Protein AF-A0A1Y2MM06-F1 (afdb_monomer_lite)

pLDDT: mean 86.95, std 7.56, range [52.66, 95.94]

InterPro domains:
  IPR009057 Homedomain-like superfamily [SSF46689] (50-102)
  IPR018060 AraC-like, DNA binding HTH domain [PF12833] (21-100)
  IPR018060 AraC-like, DNA binding HTH domain [PS01124] (1-102)
  IPR018060 AraC-like, DNA binding HTH domain [SM00342] (15-100)
  IPR020449 Transcription regulator HTH, AraC- type, HTH domain [PR00032] (69-84)
  IPR020449 Transcription regulator HTH, AraC- type, HTH domain [PR00032] (84-100)
  IPR053142 Pyochelin receptor regulatory protein [PTHR47893] (2-104)

Secondary structure (DSSP, 8-state):
--HHHHHHHTTTSTT--HHHHHHHTTS-HHHHHHHHHTTT--HHHHHHHHHHHHHHHHHHSTTTTSS-HHHHHHHTT---HHHHHHHHHHHHSS-HHHHHHHHT-

Structure (mmCIF, N/CA/C/O backbone):
data_AF-A0A1Y2MM06-F1
#
_entry.id   AF-A0A1Y2MM06-F1
#
loop_
_atom_site.group_PDB
_atom_site.id
_atom_site.type_symbol
_atom_site.label_atom_id
_atom_site.label_alt_id
_atom_site.label_comp_id
_atom_site.label_asym_id
_atom_site.label_entity_id
_atom_site.label_seq_id
_atom_site.pdbx_PDB_ins_code
_atom_site.Cartn_x
_atom_site.Cartn_y
_atom_site.Cartn_z
_atom_site.occupancy
_atom_site.B_iso_or_equiv
_atom_site.auth_seq_id
_atom_site.auth_comp_id
_atom_site.auth_asym_id
_atom_site.auth_atom_id
_atom_site.pdbx_PDB_model_num
ATOM 1 N N . MET A 1 1 ? -15.712 15.496 3.851 1.00 52.66 1 MET A N 1
ATOM 2 C CA . MET A 1 1 ? -14.456 14.769 3.597 1.00 52.66 1 MET A CA 1
ATOM 3 C C . MET A 1 1 ? -14.664 13.300 3.888 1.00 52.66 1 MET A C 1
ATOM 5 O O . MET A 1 1 ? -14.949 12.929 5.023 1.00 52.66 1 MET A O 1
ATOM 9 N N . GLN A 1 2 ? -14.634 12.479 2.844 1.00 75.19 2 GLN A N 1
ATOM 10 C CA . GLN A 1 2 ? -14.804 11.033 2.961 1.00 75.19 2 GLN A CA 1
ATOM 11 C C . GLN A 1 2 ? -13.484 10.408 3.437 1.00 75.19 2 GLN A C 1
ATOM 13 O O . GLN A 1 2 ? -12.408 10.842 3.039 1.00 75.19 2 GLN A O 1
ATOM 18 N N . VAL A 1 3 ? -13.548 9.336 4.240 1.00 75.25 3 VAL A N 1
ATOM 19 C CA . VAL A 1 3 ? -12.377 8.538 4.687 1.00 75.25 3 VAL A CA 1
ATOM 20 C C . VAL A 1 3 ? -11.427 8.202 3.524 1.00 75.25 3 VAL A C 1
ATOM 22 O O . VAL A 1 3 ? -10.216 8.072 3.693 1.00 75.25 3 VAL A O 1
ATOM 25 N N . GLN A 1 4 ? -11.997 8.063 2.326 1.00 76.81 4 GLN A N 1
ATOM 26 C CA . GLN A 1 4 ? -11.281 7.728 1.108 1.00 76.81 4 GLN A CA 1
ATOM 27 C C . GLN A 1 4 ? -10.382 8.848 0.568 1.00 76.81 4 GLN A C 1
ATOM 29 O O . GLN A 1 4 ? -9.356 8.531 -0.035 1.00 76.81 4 GLN A O 1
ATOM 34 N N . GLU A 1 5 ? -10.761 10.114 0.752 1.00 80.62 5 GLU A N 1
ATOM 35 C CA . GLU A 1 5 ? -9.983 11.286 0.323 1.00 80.62 5 GLU A CA 1
ATOM 36 C C . GLU A 1 5 ? -8.760 11.441 1.224 1.00 80.62 5 GLU A C 1
ATOM 38 O O . GLU A 1 5 ? -7.634 11.374 0.742 1.00 80.62 5 GLU A O 1
ATOM 43 N N . PHE A 1 6 ? -8.972 11.461 2.547 1.00 81.25 6 PHE A N 1
ATOM 44 C CA . PHE A 1 6 ? -7.881 11.586 3.516 1.00 81.25 6 PHE A CA 1
ATOM 45 C C . PHE A 1 6 ? -6.792 10.532 3.306 1.00 81.25 6 PHE A C 1
ATOM 47 O O . PHE A 1 6 ? -5.599 10.836 3.318 1.00 81.25 6 PHE A O 1
ATOM 54 N N . VAL A 1 7 ? -7.191 9.275 3.093 1.00 81.94 7 VAL A N 1
ATOM 55 C CA . VAL A 1 7 ? -6.207 8.224 2.848 1.00 81.94 7 VAL A CA 1
ATOM 56 C C . VAL A 1 7 ? -5.464 8.454 1.547 1.00 81.94 7 VAL A C 1
ATOM 58 O O . VAL A 1 7 ? -4.253 8.287 1.566 1.00 81.94 7 VAL A O 1
ATOM 61 N N . GLN A 1 8 ? -6.135 8.849 0.458 1.00 80.12 8 GLN A N 1
ATOM 62 C CA . GLN A 1 8 ? -5.473 9.121 -0.823 1.00 80.12 8 GLN A CA 1
ATOM 63 C C . GLN A 1 8 ? -4.390 10.186 -0.701 1.00 80.12 8 GLN A C 1
ATOM 65 O O . GLN A 1 8 ? -3.271 9.944 -1.156 1.00 80.12 8 GLN A O 1
ATOM 70 N N .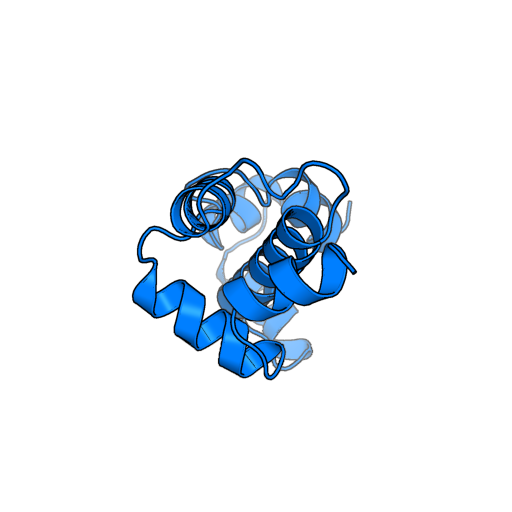 ASP A 1 9 ? -4.699 11.280 -0.013 1.00 83.31 9 ASP A N 1
ATOM 71 C CA . ASP A 1 9 ? -3.777 12.399 0.185 1.00 83.31 9 ASP A CA 1
ATOM 72 C C . ASP A 1 9 ? -2.584 12.017 1.074 1.00 83.31 9 ASP A C 1
ATOM 74 O O . ASP A 1 9 ? -1.509 12.604 0.981 1.00 83.31 9 ASP A O 1
ATOM 78 N N . ASN A 1 10 ? -2.739 10.980 1.903 1.00 82.56 10 ASN A N 1
ATOM 79 C CA . ASN A 1 10 ? -1.724 10.522 2.851 1.00 82.56 10 ASN A CA 1
ATOM 80 C C . ASN A 1 10 ? -1.103 9.158 2.489 1.00 82.56 10 ASN A C 1
ATOM 82 O O . ASN A 1 10 ? -0.366 8.591 3.298 1.00 82.56 10 ASN A O 1
ATOM 86 N N . LEU A 1 11 ? -1.359 8.599 1.297 1.00 80.31 11 LEU A N 1
ATOM 87 C CA . LEU A 1 11 ? -0.962 7.221 0.941 1.00 80.31 11 LEU A CA 1
ATOM 88 C C . LEU A 1 11 ? 0.549 6.959 1.033 1.00 80.31 11 LEU A C 1
ATOM 90 O O . LEU A 1 11 ? 0.958 5.836 1.350 1.00 80.31 11 LEU A O 1
ATOM 94 N N . THR A 1 12 ? 1.357 7.975 0.735 1.00 77.94 12 THR A N 1
ATOM 95 C CA . THR A 1 12 ? 2.828 7.941 0.766 1.00 77.94 12 THR A CA 1
ATOM 96 C C . THR A 1 12 ? 3.394 8.165 2.163 1.00 77.94 12 THR A C 1
ATOM 98 O O . THR A 1 12 ? 4.573 7.905 2.385 1.00 77.94 12 THR A O 1
ATOM 101 N N . ARG A 1 13 ? 2.573 8.603 3.130 1.00 79.50 13 ARG A N 1
ATOM 102 C CA . ARG A 1 13 ? 3.019 8.861 4.498 1.00 79.50 13 ARG A CA 1
ATOM 103 C C . ARG A 1 13 ? 3.429 7.540 5.165 1.00 79.50 13 ARG A C 1
ATOM 105 O O . ARG A 1 13 ? 2.582 6.649 5.344 1.00 79.50 13 ARG A O 1
ATOM 112 N N . PRO A 1 14 ? 4.705 7.394 5.569 1.00 70.12 14 PRO A N 1
ATOM 113 C CA . PRO A 1 14 ? 5.133 6.262 6.377 1.00 70.12 14 PRO A CA 1
ATOM 114 C C . PRO A 1 14 ? 4.324 6.236 7.679 1.00 70.12 14 PRO A C 1
ATOM 116 O O . PRO A 1 14 ? 4.113 7.274 8.305 1.00 70.12 14 PRO A O 1
ATOM 119 N N . GLY A 1 15 ? 3.827 5.062 8.067 1.00 74.88 15 GLY A N 1
ATOM 120 C CA . GLY A 1 15 ? 3.011 4.918 9.277 1.00 74.88 15 GLY A CA 1
ATOM 121 C C . GLY A 1 15 ? 1.533 5.300 9.134 1.00 74.88 15 GLY A C 1
ATOM 122 O O . GLY A 1 15 ? 0.840 5.356 10.144 1.00 74.88 15 GLY A O 1
ATOM 123 N N . LEU A 1 16 ? 1.011 5.535 7.917 1.00 82.25 16 LEU A N 1
ATOM 124 C CA . LEU A 1 16 ? -0.445 5.592 7.731 1.00 82.25 16 LEU A CA 1
ATOM 125 C C . LEU A 1 16 ? -1.064 4.228 8.080 1.00 82.25 16 LEU A C 1
ATOM 127 O O . LEU A 1 16 ? -0.870 3.246 7.357 1.00 82.25 16 LEU A O 1
ATOM 131 N N . ASP A 1 17 ? -1.815 4.200 9.176 1.00 85.06 17 ASP A N 1
ATOM 132 C CA . ASP A 1 17 ? -2.552 3.048 9.682 1.00 85.06 17 ASP A CA 1
ATOM 133 C C . ASP A 1 17 ? -3.989 3.435 10.083 1.00 85.06 17 ASP A C 1
ATOM 135 O O . ASP A 1 17 ? -4.412 4.591 9.979 1.00 85.06 17 ASP A O 1
ATOM 139 N N . ALA A 1 18 ? -4.766 2.448 10.534 1.00 86.00 18 ALA A N 1
ATOM 140 C CA . ALA A 1 18 ? -6.148 2.663 10.955 1.00 86.00 18 ALA A CA 1
ATOM 141 C C . ALA A 1 18 ? -6.270 3.624 12.154 1.00 86.00 18 ALA A C 1
ATOM 143 O O . ALA A 1 18 ? -7.270 4.331 12.253 1.00 86.00 18 ALA A O 1
ATOM 144 N N . GLY A 1 19 ? -5.276 3.670 13.047 1.00 86.94 19 GLY A N 1
ATOM 145 C CA . GLY A 1 19 ? -5.266 4.568 14.203 1.00 86.94 19 GLY A CA 1
ATOM 146 C C . GLY A 1 19 ? -5.073 6.025 13.792 1.00 86.94 19 GLY A C 1
ATOM 147 O O . GLY A 1 19 ? -5.810 6.899 14.245 1.00 86.94 19 GLY A O 1
ATOM 148 N N . CYS A 1 20 ? -4.140 6.273 12.875 1.00 86.25 20 CYS A N 1
ATOM 149 C CA . CYS A 1 20 ? -3.891 7.583 12.287 1.00 86.25 20 CYS A CA 1
ATOM 150 C C . CYS A 1 20 ? -5.154 8.135 11.611 1.00 86.25 20 CYS A C 1
ATOM 152 O O . CYS A 1 20 ? -5.568 9.253 11.904 1.00 86.25 20 CYS A O 1
ATOM 154 N N . ILE A 1 21 ? -5.808 7.312 10.785 1.00 87.38 21 ILE A N 1
ATOM 155 C CA . ILE A 1 21 ? -7.042 7.679 10.077 1.00 87.38 21 ILE A CA 1
ATOM 156 C C . ILE A 1 21 ? -8.187 7.939 11.055 1.00 87.38 21 ILE A C 1
ATOM 158 O O . ILE A 1 21 ? -8.909 8.919 10.913 1.00 87.38 21 ILE A O 1
ATOM 162 N N . ALA A 1 22 ? -8.365 7.069 12.051 1.00 89.31 22 ALA A N 1
ATOM 163 C CA . ALA A 1 22 ? -9.423 7.220 13.043 1.00 89.31 22 ALA A CA 1
ATOM 164 C C . ALA A 1 22 ? -9.274 8.531 13.829 1.00 89.31 22 ALA A C 1
ATOM 166 O O . ALA A 1 22 ? -10.250 9.259 14.003 1.00 89.31 22 ALA A O 1
ATOM 167 N N . ARG A 1 23 ? -8.039 8.859 14.231 1.00 88.31 23 ARG A N 1
ATOM 168 C CA . ARG A 1 23 ? -7.714 10.101 14.936 1.00 88.31 23 ARG A CA 1
ATOM 169 C C . ARG A 1 23 ? -8.002 11.339 14.092 1.00 88.31 23 ARG A C 1
ATOM 171 O O . ARG A 1 23 ? -8.616 12.261 14.612 1.00 88.31 23 ARG A O 1
ATOM 178 N N . GLU A 1 24 ? -7.598 11.354 12.822 1.00 87.06 24 GLU A N 1
ATOM 179 C CA . GLU A 1 24 ? -7.851 12.509 11.950 1.00 87.06 24 GLU A CA 1
ATOM 180 C C . GLU A 1 24 ? -9.348 12.725 11.702 1.00 87.06 24 GLU A C 1
ATOM 182 O O . GLU A 1 24 ? -9.843 13.845 11.646 1.00 87.06 24 GLU A O 1
ATOM 187 N N . LEU A 1 25 ? -10.092 11.630 11.568 1.00 86.19 25 LEU A N 1
ATOM 188 C CA . LEU A 1 25 ? -11.522 11.678 11.288 1.00 86.19 25 LEU A CA 1
ATOM 189 C C . LEU A 1 25 ? -12.376 11.811 12.555 1.00 86.19 25 LEU A C 1
ATOM 191 O O . LEU A 1 25 ? -13.597 11.714 12.460 1.00 86.19 25 LEU A O 1
ATOM 195 N N . TYR A 1 26 ? -11.758 12.010 13.725 1.00 90.06 26 TYR A N 1
ATOM 196 C CA . TYR A 1 26 ? -12.427 12.118 15.025 1.00 90.06 26 TYR A CA 1
ATOM 197 C C . TYR A 1 26 ? -13.396 10.956 15.317 1.00 90.06 26 TYR A C 1
ATOM 199 O O . TYR A 1 26 ? -14.456 11.134 15.919 1.00 90.06 26 TYR A O 1
ATOM 207 N N . ILE A 1 27 ? -13.034 9.738 14.903 1.00 90.75 27 ILE A N 1
ATOM 208 C CA . ILE A 1 27 ? -13.803 8.515 15.167 1.00 90.75 27 ILE A CA 1
ATOM 209 C C . ILE A 1 27 ? -12.952 7.477 15.891 1.00 90.75 27 ILE A C 1
ATOM 211 O O . ILE A 1 27 ? -11.726 7.499 15.861 1.00 90.75 27 ILE A O 1
ATOM 215 N N . SER A 1 28 ? -13.602 6.502 16.524 1.00 92.44 28 SER A N 1
ATOM 216 C CA . SER A 1 28 ? -12.881 5.350 17.061 1.00 92.44 28 SER A CA 1
ATOM 217 C C . SER A 1 28 ? -12.400 4.425 15.939 1.00 92.44 28 SER A C 1
ATOM 219 O O . SER A 1 28 ? -13.066 4.255 14.911 1.00 92.44 28 SER A O 1
ATOM 221 N N . THR A 1 29 ? -11.278 3.741 16.167 1.00 91.69 29 THR A N 1
ATOM 222 C CA . THR A 1 29 ? -10.792 2.663 15.288 1.00 91.69 29 THR A CA 1
ATOM 223 C C . THR A 1 29 ? -11.848 1.575 15.106 1.00 91.69 29 THR A C 1
ATOM 225 O O . THR A 1 29 ? -12.025 1.068 14.002 1.00 91.69 29 THR A O 1
ATOM 228 N N . ARG A 1 30 ? -12.631 1.268 16.150 1.00 92.00 30 ARG A N 1
ATOM 229 C CA . ARG A 1 30 ? -13.781 0.352 16.079 1.00 92.00 30 ARG A CA 1
ATOM 230 C C . ARG A 1 30 ? -14.827 0.815 15.065 1.00 92.00 30 ARG A C 1
ATOM 232 O O . ARG A 1 30 ? -15.291 0.007 14.263 1.00 92.00 30 ARG A O 1
ATOM 239 N N . THR A 1 31 ? -15.200 2.095 15.087 1.00 91.25 31 THR A N 1
ATOM 240 C CA . THR A 1 31 ? -16.133 2.659 14.104 1.00 91.25 31 THR A CA 1
ATOM 241 C C . THR A 1 31 ? -15.545 2.569 12.704 1.00 91.25 31 THR A C 1
ATOM 243 O O . THR A 1 31 ? -16.234 2.099 11.805 1.00 91.25 31 THR A O 1
ATOM 246 N N . LEU A 1 32 ? -14.270 2.925 12.529 1.00 90.00 32 LEU A N 1
ATOM 247 C CA . LEU A 1 32 ? -13.581 2.820 11.245 1.00 90.00 32 LEU A CA 1
ATOM 248 C C . LEU A 1 32 ? -13.585 1.376 10.712 1.00 90.00 32 LEU A C 1
ATOM 250 O O . LEU A 1 32 ? -13.998 1.143 9.581 1.00 90.00 32 LEU A O 1
ATOM 254 N N . HIS A 1 33 ? -13.226 0.387 11.532 1.00 91.31 33 HIS A N 1
ATOM 255 C CA . HIS A 1 33 ? -13.292 -1.024 11.144 1.00 91.31 33 HIS A CA 1
ATOM 256 C C . HIS A 1 33 ? -14.709 -1.457 10.771 1.00 91.31 33 HIS A C 1
ATOM 258 O O . HIS A 1 33 ? -14.881 -2.119 9.753 1.00 91.31 33 HIS A O 1
ATOM 264 N N . ARG A 1 34 ? -15.729 -1.041 11.532 1.00 90.88 34 ARG A N 1
ATOM 265 C CA . ARG A 1 34 ? -17.132 -1.334 11.211 1.00 90.88 34 ARG A CA 1
ATOM 266 C C . ARG A 1 34 ? -17.557 -0.718 9.878 1.00 90.88 34 ARG A C 1
ATOM 268 O O . ARG A 1 34 ? -18.283 -1.363 9.133 1.00 90.88 34 ARG A O 1
ATOM 275 N N . LEU A 1 35 ? -17.111 0.501 9.560 1.00 88.75 35 LEU A N 1
ATOM 276 C CA . LEU A 1 35 ? -17.403 1.144 8.274 1.00 88.75 35 LEU A CA 1
ATOM 277 C C . LEU A 1 35 ? -16.874 0.311 7.101 1.00 88.75 35 LEU A C 1
ATOM 279 O O . LEU A 1 35 ? -17.609 0.106 6.142 1.00 88.75 35 LEU A O 1
ATOM 283 N N . PHE A 1 36 ? -15.643 -0.196 7.199 1.00 88.56 36 PHE A N 1
ATOM 284 C CA . PHE A 1 36 ? -15.039 -1.038 6.160 1.00 88.56 36 PHE A CA 1
ATOM 285 C C . PHE A 1 36 ? -15.612 -2.458 6.129 1.00 88.56 36 PHE A C 1
ATOM 287 O O . PHE A 1 36 ? -15.798 -3.007 5.046 1.00 88.56 36 PHE A O 1
ATOM 294 N N . ALA A 1 37 ? -15.958 -3.025 7.287 1.00 90.31 37 ALA A N 1
ATOM 295 C CA . ALA A 1 37 ? -16.570 -4.347 7.376 1.00 90.31 37 ALA A CA 1
ATOM 296 C C . ALA A 1 37 ? -17.935 -4.409 6.670 1.00 90.31 37 ALA A C 1
ATOM 298 O O . ALA A 1 37 ? -18.273 -5.442 6.112 1.00 90.31 37 ALA A O 1
ATOM 299 N N . ARG A 1 38 ? -18.688 -3.297 6.611 1.00 89.69 38 ARG A N 1
ATOM 300 C CA . ARG A 1 38 ? -19.925 -3.206 5.803 1.00 89.69 38 ARG A CA 1
ATOM 301 C C . ARG A 1 38 ? -19.700 -3.376 4.298 1.00 89.69 38 ARG A C 1
ATOM 303 O O . ARG A 1 38 ? -20.665 -3.550 3.568 1.00 89.69 38 ARG A O 1
ATOM 310 N N . HIS A 1 39 ? -18.454 -3.276 3.847 1.00 86.19 39 HIS A N 1
ATOM 311 C CA . HIS A 1 39 ? -18.049 -3.476 2.461 1.00 86.19 39 HIS A CA 1
ATOM 312 C C . HIS A 1 39 ? -17.185 -4.735 2.292 1.00 86.19 39 HIS A C 1
ATOM 314 O O . HIS A 1 39 ? -16.475 -4.830 1.299 1.00 86.19 39 HIS A O 1
ATOM 320 N N . ASP A 1 40 ? -17.179 -5.654 3.268 1.00 89.19 40 ASP A N 1
ATOM 321 C CA . ASP A 1 40 ? -16.333 -6.860 3.280 1.00 89.19 40 ASP A CA 1
ATOM 322 C C . ASP A 1 40 ? -14.830 -6.560 3.135 1.00 89.19 40 ASP A C 1
ATOM 324 O O . ASP A 1 40 ? -14.044 -7.328 2.578 1.00 89.19 40 ASP A O 1
ATOM 328 N N . MET A 1 41 ? -14.400 -5.408 3.657 1.00 89.31 41 MET A N 1
ATOM 329 C CA . MET A 1 41 ? -13.021 -4.942 3.575 1.00 89.31 41 MET A CA 1
ATOM 330 C C . MET A 1 41 ? -12.442 -4.660 4.956 1.00 89.31 41 MET A C 1
ATOM 332 O O . MET A 1 41 ? -13.141 -4.371 5.926 1.00 89.31 41 MET A O 1
AT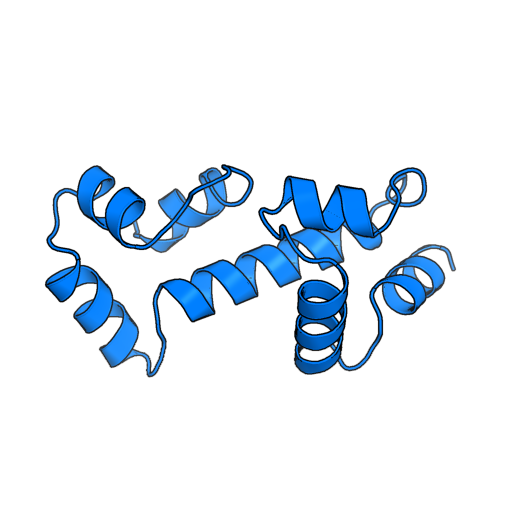OM 336 N N . THR A 1 42 ? -11.114 -4.674 5.037 1.00 90.50 42 THR A N 1
ATOM 337 C CA . THR A 1 42 ? -10.385 -4.129 6.184 1.00 90.50 42 THR A CA 1
ATOM 338 C C . THR A 1 42 ? -9.730 -2.812 5.793 1.00 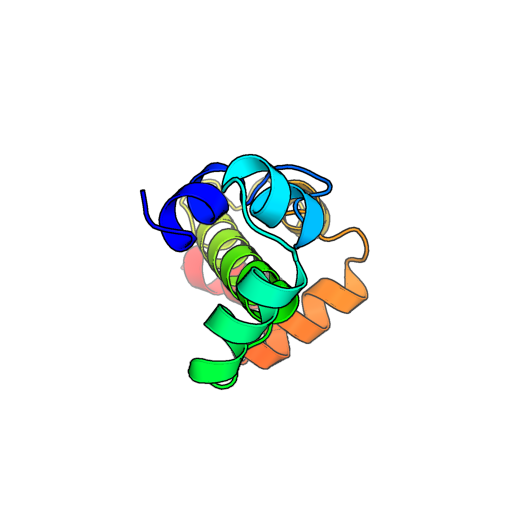90.50 42 THR A C 1
ATOM 340 O O . THR A 1 42 ? -9.293 -2.639 4.655 1.00 90.50 42 THR A O 1
ATOM 343 N N . VAL A 1 43 ? -9.608 -1.890 6.749 1.00 88.25 43 VAL A N 1
ATOM 344 C CA . VAL A 1 43 ? -8.910 -0.607 6.555 1.00 88.25 43 VAL A CA 1
ATOM 345 C C . VAL A 1 43 ? -7.486 -0.843 6.041 1.00 88.25 43 VAL A C 1
ATOM 347 O O . VAL A 1 43 ? -7.071 -0.249 5.051 1.00 88.25 43 VAL A O 1
ATOM 350 N N . ALA A 1 44 ? -6.755 -1.767 6.672 1.00 88.31 44 ALA A N 1
ATOM 351 C CA . ALA A 1 44 ? -5.391 -2.117 6.288 1.00 88.31 44 ALA A CA 1
ATOM 352 C C . ALA A 1 44 ? -5.321 -2.743 4.885 1.00 88.31 44 ALA A C 1
ATOM 354 O O . ALA A 1 44 ? -4.457 -2.378 4.089 1.00 88.31 44 ALA A O 1
ATOM 355 N N . GLY A 1 45 ? -6.249 -3.649 4.555 1.00 89.75 45 GLY A N 1
ATOM 356 C CA . GLY A 1 45 ? -6.349 -4.247 3.224 1.00 89.75 45 GLY A CA 1
ATOM 357 C C . GLY A 1 45 ? -6.645 -3.207 2.146 1.00 89.75 45 GLY A C 1
ATOM 358 O O . GLY A 1 45 ? -6.028 -3.230 1.081 1.00 89.75 45 GLY A O 1
ATOM 359 N N . TRP A 1 46 ? -7.519 -2.247 2.446 1.00 89.00 46 TRP A N 1
ATOM 360 C CA . TRP A 1 46 ? -7.839 -1.157 1.537 1.00 89.00 46 TRP A CA 1
ATOM 361 C C . TRP A 1 46 ? -6.654 -0.202 1.332 1.00 89.00 46 TRP A C 1
ATOM 363 O O . TRP A 1 46 ? -6.286 0.052 0.186 1.00 89.00 46 TRP A O 1
ATOM 373 N N . ILE A 1 47 ? -5.979 0.248 2.399 1.00 89.12 47 ILE A N 1
ATOM 374 C CA . ILE A 1 47 ? -4.749 1.063 2.298 1.00 89.12 47 ILE A CA 1
ATOM 375 C C . ILE A 1 47 ? -3.695 0.332 1.461 1.00 89.12 47 ILE A C 1
ATOM 377 O O . ILE A 1 47 ? -3.116 0.916 0.544 1.00 89.12 47 ILE A O 1
ATOM 381 N N . LYS A 1 48 ? -3.470 -0.960 1.735 1.00 90.75 48 LYS A N 1
ATOM 382 C CA . LYS A 1 48 ? -2.532 -1.800 0.980 1.00 90.75 48 LYS A CA 1
ATOM 383 C C . LYS A 1 48 ? -2.890 -1.833 -0.506 1.00 90.75 48 LYS A C 1
ATOM 385 O O . LYS A 1 48 ? -2.018 -1.596 -1.337 1.00 90.75 48 LYS A O 1
ATOM 390 N N . ALA A 1 49 ? -4.157 -2.065 -0.849 1.00 90.88 49 ALA A N 1
ATOM 391 C CA . ALA A 1 49 ? -4.618 -2.071 -2.236 1.00 90.88 49 ALA A CA 1
ATOM 392 C C . ALA A 1 49 ? -4.368 -0.722 -2.933 1.00 90.88 49 ALA A C 1
ATOM 394 O O . ALA A 1 49 ? -3.836 -0.692 -4.041 1.00 90.88 49 ALA A O 1
ATOM 395 N N . ARG A 1 50 ? -4.668 0.398 -2.261 1.00 91.31 50 ARG A N 1
ATOM 396 C CA . ARG A 1 50 ? -4.427 1.745 -2.803 1.00 91.31 50 ARG A CA 1
ATOM 397 C C . ARG A 1 50 ? -2.936 2.048 -2.982 1.00 91.31 50 ARG A C 1
ATOM 399 O O . ARG A 1 50 ? -2.564 2.648 -3.989 1.00 91.31 50 ARG A O 1
ATOM 406 N N . ARG A 1 51 ? -2.077 1.597 -2.061 1.00 91.88 51 ARG A N 1
ATOM 407 C CA . ARG A 1 51 ? -0.612 1.698 -2.191 1.00 91.88 51 ARG A CA 1
ATOM 408 C C . ARG A 1 51 ? -0.090 0.877 -3.368 1.00 91.88 51 ARG A C 1
ATOM 410 O O . ARG A 1 51 ? 0.711 1.386 -4.140 1.00 91.88 51 ARG A O 1
ATOM 417 N N . LEU A 1 52 ? -0.580 -0.350 -3.560 1.00 93.06 52 LEU A N 1
ATOM 418 C CA . LEU A 1 52 ? -0.232 -1.172 -4.728 1.00 93.06 52 LEU A CA 1
ATOM 419 C C . LEU A 1 52 ? -0.638 -0.492 -6.043 1.00 93.06 52 LEU A C 1
ATOM 421 O O . LEU A 1 52 ? 0.148 -0.474 -6.991 1.00 93.06 52 LEU A O 1
ATOM 425 N N . ASP A 1 53 ? -1.830 0.111 -6.094 1.00 92.81 53 ASP A N 1
ATOM 426 C CA . ASP A 1 53 ? -2.291 0.864 -7.265 1.00 92.81 53 ASP A CA 1
ATOM 427 C C . ASP A 1 53 ? -1.401 2.087 -7.544 1.00 92.81 53 ASP A C 1
ATOM 429 O O . ASP A 1 53 ? -1.083 2.365 -8.702 1.00 92.81 53 ASP A O 1
ATOM 433 N N . ALA A 1 54 ? -0.960 2.795 -6.498 1.00 90.44 54 ALA A N 1
ATOM 434 C CA . ALA A 1 54 ? -0.018 3.907 -6.614 1.00 90.44 54 ALA A CA 1
ATOM 435 C C . ALA A 1 54 ? 1.358 3.446 -7.125 1.00 90.44 54 ALA A C 1
ATOM 437 O O . ALA A 1 54 ? 1.859 4.025 -8.087 1.00 90.44 54 ALA A O 1
ATOM 438 N N . CYS A 1 55 ? 1.905 2.349 -6.585 1.00 92.12 55 CYS A N 1
ATOM 439 C CA . CYS A 1 55 ? 3.137 1.740 -7.090 1.00 92.12 55 CYS A CA 1
ATOM 440 C C . CYS A 1 55 ? 3.016 1.375 -8.572 1.00 92.12 55 CYS A C 1
ATOM 442 O O . CYS A 1 55 ? 3.930 1.637 -9.347 1.00 92.12 55 CYS A O 1
ATOM 444 N N . ARG A 1 56 ? 1.888 0.787 -8.994 1.00 92.62 56 ARG A N 1
ATOM 445 C CA . ARG A 1 56 ? 1.663 0.434 -10.402 1.00 92.62 56 ARG A CA 1
ATOM 446 C C . ARG A 1 56 ? 1.713 1.668 -11.302 1.00 92.62 56 ARG A C 1
ATOM 448 O O . ARG A 1 56 ? 2.353 1.618 -12.350 1.00 92.62 56 ARG A O 1
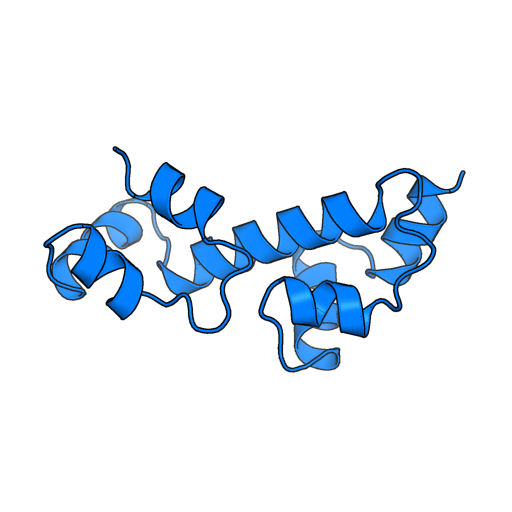ATOM 455 N N . ARG A 1 57 ? 1.077 2.770 -10.886 1.00 90.56 57 ARG A N 1
ATOM 456 C CA . ARG A 1 57 ? 1.137 4.052 -11.608 1.00 90.56 57 ARG A CA 1
ATOM 457 C C . ARG A 1 57 ? 2.563 4.589 -11.677 1.00 90.56 57 ARG A C 1
ATOM 459 O O . ARG A 1 57 ? 3.007 4.922 -12.765 1.00 90.56 57 ARG A O 1
ATOM 466 N N . ALA A 1 58 ? 3.290 4.595 -10.561 1.00 89.69 58 ALA A N 1
ATOM 467 C CA . ALA A 1 58 ? 4.677 5.057 -10.518 1.00 89.69 58 ALA A CA 1
ATOM 468 C C . ALA A 1 58 ? 5.595 4.229 -11.435 1.00 89.69 58 ALA A C 1
ATOM 470 O O . ALA A 1 58 ? 6.405 4.784 -12.166 1.00 89.69 58 ALA A O 1
ATOM 471 N N . LEU A 1 59 ? 5.427 2.903 -11.456 1.00 90.06 59 LEU A N 1
ATOM 472 C CA . LEU A 1 59 ? 6.194 1.999 -12.321 1.00 90.06 59 LEU A CA 1
ATOM 473 C C . LEU A 1 59 ? 5.848 2.132 -13.808 1.00 90.06 59 LEU A C 1
ATOM 475 O O . LEU A 1 59 ? 6.662 1.738 -14.641 1.00 90.06 59 LEU A O 1
ATOM 479 N N . SER A 1 60 ? 4.650 2.631 -14.121 1.00 89.81 60 SER A N 1
ATOM 480 C CA . SER A 1 60 ? 4.147 2.757 -15.493 1.00 89.81 60 SER A CA 1
ATOM 481 C C . SER A 1 60 ? 4.221 4.184 -16.042 1.00 89.81 60 SER A C 1
ATOM 483 O O . SER A 1 60 ? 3.884 4.406 -17.200 1.00 89.81 60 SER A O 1
ATOM 485 N N . ALA A 1 61 ? 4.622 5.156 -15.222 1.00 86.69 61 ALA A N 1
ATOM 486 C CA . ALA A 1 61 ? 4.742 6.545 -15.635 1.00 86.69 61 ALA A CA 1
ATOM 487 C C . ALA A 1 61 ? 5.970 6.748 -16.547 1.00 86.69 61 ALA A C 1
ATOM 489 O O . ALA A 1 61 ? 7.005 6.107 -16.325 1.00 86.69 61 ALA A O 1
ATOM 490 N N . PRO A 1 62 ? 5.910 7.675 -17.522 1.00 73.06 62 PRO A N 1
ATOM 491 C CA . PRO A 1 62 ? 7.096 8.145 -18.236 1.00 73.06 62 PRO A CA 1
ATOM 492 C C . PRO A 1 62 ? 8.126 8.678 -17.222 1.00 73.06 62 PRO A C 1
ATOM 494 O O . PRO A 1 62 ? 7.784 9.507 -16.385 1.00 73.06 62 PRO A O 1
ATOM 497 N N . GLY A 1 63 ? 9.357 8.156 -17.228 1.00 71.12 63 GLY A N 1
ATOM 498 C CA . GLY A 1 63 ? 10.381 8.468 -16.209 1.00 71.12 63 GLY A CA 1
ATOM 499 C C . GLY A 1 63 ? 10.345 7.589 -14.944 1.00 71.12 63 GLY A C 1
ATOM 500 O O . GLY A 1 63 ? 11.314 7.531 -14.195 1.00 71.12 63 GLY A O 1
ATOM 501 N N . GLY A 1 64 ? 9.307 6.765 -14.749 1.00 65.19 64 GLY A N 1
ATOM 502 C CA . GLY A 1 64 ? 9.227 5.760 -13.670 1.00 65.19 64 GLY A CA 1
ATOM 503 C C . GLY A 1 64 ? 10.270 4.634 -13.764 1.00 65.19 64 GLY A C 1
ATOM 504 O O . GLY A 1 64 ? 10.316 3.712 -12.944 1.00 65.19 64 GLY A O 1
ATOM 505 N N . GLY A 1 65 ? 11.113 4.691 -14.795 1.00 65.62 65 GLY A N 1
ATOM 506 C CA . GLY A 1 65 ? 12.195 3.766 -15.041 1.00 65.62 65 GLY A CA 1
ATOM 507 C C . GLY A 1 65 ? 13.425 3.955 -14.155 1.00 65.62 65 GLY A C 1
ATOM 508 O O . GLY A 1 65 ? 14.159 2.977 -14.002 1.00 65.62 65 GLY A O 1
ATOM 509 N N . ASP A 1 66 ? 13.607 5.140 -13.577 1.00 75.06 66 ASP A N 1
ATOM 510 C CA . ASP A 1 66 ? 14.868 5.536 -12.940 1.00 75.06 66 ASP A CA 1
ATOM 511 C C . ASP A 1 66 ? 14.970 5.057 -11.489 1.00 75.06 66 ASP A C 1
ATOM 513 O O . ASP A 1 66 ? 16.057 4.780 -10.985 1.00 75.06 66 ASP A O 1
ATOM 517 N N . LEU A 1 67 ? 13.826 4.857 -10.829 1.00 84.44 67 LEU A N 1
ATOM 518 C CA . LEU A 1 67 ? 13.777 4.364 -9.457 1.00 84.44 67 LEU A CA 1
ATOM 519 C C . LEU A 1 67 ? 13.819 2.822 -9.411 1.00 84.44 67 LEU A C 1
ATOM 521 O O . LEU A 1 67 ? 12.993 2.133 -10.036 1.00 84.44 67 LEU A O 1
ATOM 525 N N . PRO A 1 68 ? 14.728 2.221 -8.625 1.00 89.56 68 PRO A N 1
ATOM 526 C CA . PRO A 1 68 ? 14.671 0.808 -8.272 1.00 89.56 68 PRO A CA 1
ATOM 527 C C . PRO A 1 68 ? 13.299 0.413 -7.706 1.00 89.56 68 PRO A C 1
ATOM 529 O O . PRO A 1 68 ? 12.679 1.164 -6.956 1.00 89.56 68 PRO A O 1
ATOM 532 N N . ILE A 1 69 ? 12.821 -0.796 -8.028 1.00 90.31 69 ILE A N 1
ATOM 533 C CA . ILE A 1 69 ? 11.497 -1.295 -7.592 1.00 90.31 69 ILE A CA 1
ATOM 534 C C . ILE A 1 69 ? 11.334 -1.198 -6.067 1.00 90.31 69 ILE A C 1
ATOM 536 O O . ILE A 1 69 ?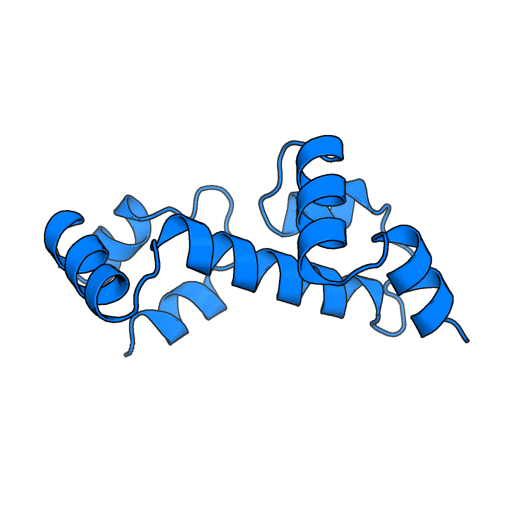 10.272 -0.814 -5.584 1.00 90.31 69 ILE A O 1
ATOM 540 N N . HIS A 1 70 ? 12.390 -1.513 -5.311 1.00 90.06 70 HIS A N 1
ATOM 541 C CA . HIS A 1 70 ? 12.367 -1.447 -3.851 1.00 90.06 70 HIS A CA 1
ATOM 542 C C . HIS A 1 70 ? 12.218 -0.010 -3.324 1.00 90.06 70 HIS A C 1
ATOM 544 O O . HIS A 1 70 ? 11.560 0.182 -2.308 1.00 90.06 70 HIS A O 1
ATOM 550 N N . GLN A 1 71 ? 12.764 0.997 -4.018 1.00 89.94 71 GLN A N 1
ATOM 551 C CA . GLN A 1 71 ? 12.587 2.402 -3.639 1.00 89.94 71 GLN A CA 1
ATOM 552 C C . GLN A 1 71 ? 11.161 2.875 -3.913 1.00 89.94 71 GLN A C 1
ATOM 554 O O . GLN A 1 71 ? 10.569 3.518 -3.052 1.00 89.94 71 GLN A O 1
ATOM 559 N N . VAL A 1 72 ? 10.571 2.486 -5.051 1.00 90.31 72 VAL A N 1
ATOM 560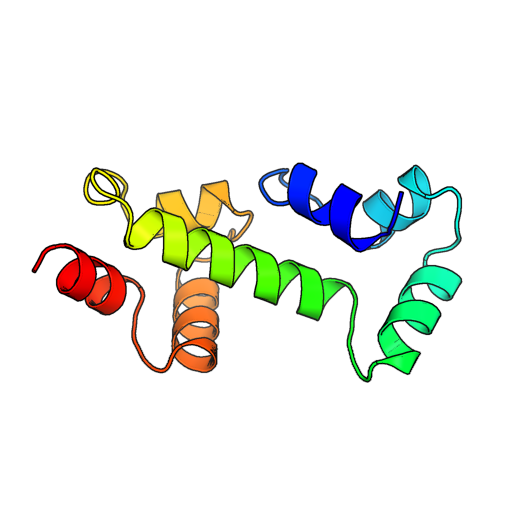 C CA . VAL A 1 72 ? 9.148 2.753 -5.332 1.00 90.31 72 VAL A CA 1
ATOM 561 C C . VAL A 1 72 ? 8.268 2.137 -4.240 1.00 90.31 72 VAL A C 1
ATOM 563 O O . VAL A 1 72 ? 7.391 2.797 -3.694 1.00 90.31 72 VAL A O 1
ATOM 566 N N . ALA A 1 73 ? 8.533 0.886 -3.863 1.00 90.31 73 ALA A N 1
ATOM 567 C CA . ALA A 1 73 ? 7.804 0.219 -2.789 1.00 90.31 73 ALA A CA 1
ATOM 568 C C . ALA A 1 73 ? 7.952 0.961 -1.443 1.00 90.31 73 ALA A C 1
ATOM 570 O O . ALA A 1 73 ? 6.952 1.214 -0.768 1.00 90.31 73 ALA A O 1
ATOM 571 N N . ALA A 1 74 ? 9.174 1.369 -1.087 1.00 89.44 74 ALA A N 1
ATOM 572 C CA . ALA A 1 74 ? 9.459 2.095 0.149 1.00 89.44 74 ALA A CA 1
ATOM 573 C C . ALA A 1 74 ? 8.763 3.467 0.211 1.00 89.44 74 ALA A C 1
ATOM 575 O O . ALA A 1 74 ? 8.163 3.792 1.235 1.00 89.44 74 ALA A O 1
ATOM 576 N N . GLN A 1 75 ? 8.757 4.232 -0.887 1.00 88.00 75 GLN A N 1
ATOM 577 C CA . GLN A 1 75 ? 8.059 5.527 -0.990 1.00 88.00 75 GLN A CA 1
ATOM 578 C C . GLN A 1 75 ? 6.541 5.411 -0.781 1.00 88.00 75 GLN A C 1
ATOM 580 O O . GLN A 1 75 ? 5.890 6.360 -0.350 1.00 88.00 75 GLN A O 1
ATOM 585 N N . HIS A 1 76 ? 5.973 4.238 -1.054 1.00 88.25 76 HIS A N 1
ATOM 586 C CA . HIS A 1 76 ? 4.564 3.937 -0.818 1.00 88.25 76 HIS A CA 1
ATOM 587 C C . HIS A 1 76 ? 4.332 3.121 0.463 1.00 88.25 76 HIS A C 1
ATOM 589 O O . HIS A 1 76 ? 3.261 2.548 0.638 1.00 88.25 76 HIS A O 1
ATOM 595 N N . GLY A 1 77 ? 5.304 3.069 1.379 1.00 86.62 77 GLY A N 1
ATOM 596 C CA . GLY A 1 77 ? 5.132 2.491 2.713 1.00 86.62 77 GLY A CA 1
ATOM 597 C C . GLY A 1 77 ? 5.263 0.967 2.794 1.00 86.62 77 GLY A C 1
ATOM 598 O O . GLY A 1 77 ? 4.818 0.382 3.782 1.00 86.62 77 GLY A O 1
ATOM 599 N N . PHE A 1 78 ? 5.858 0.310 1.794 1.00 88.56 78 PHE A N 1
ATOM 600 C CA . PHE A 1 78 ? 6.258 -1.096 1.888 1.00 88.56 78 PHE A CA 1
ATOM 601 C C . PHE A 1 78 ? 7.707 -1.208 2.365 1.00 88.56 78 PHE A C 1
ATOM 603 O O . PHE A 1 78 ? 8.638 -0.857 1.647 1.00 88.56 78 PHE A O 1
ATOM 610 N N . THR A 1 79 ? 7.907 -1.756 3.561 1.00 85.69 79 THR A N 1
ATOM 611 C CA . THR A 1 79 ? 9.244 -1.949 4.150 1.00 85.69 79 THR A CA 1
ATOM 612 C C . THR A 1 79 ? 9.936 -3.225 3.668 1.00 85.69 79 THR A C 1
ATOM 614 O O . THR A 1 79 ? 11.155 -3.332 3.746 1.00 85.69 79 THR A O 1
ATOM 617 N N . ASN A 1 80 ? 9.176 -4.195 3.146 1.00 89.62 80 ASN A N 1
ATOM 618 C CA . ASN A 1 80 ? 9.693 -5.475 2.670 1.00 89.62 80 ASN A CA 1
ATOM 619 C C . ASN A 1 80 ? 9.394 -5.668 1.173 1.00 89.62 80 ASN A C 1
ATOM 621 O O . ASN A 1 80 ? 8.238 -5.811 0.768 1.00 89.62 80 ASN A O 1
ATOM 625 N N . ALA A 1 81 ? 10.451 -5.714 0.356 1.00 87.69 81 ALA A N 1
ATOM 626 C CA . ALA A 1 81 ? 10.359 -5.841 -1.099 1.00 87.69 81 ALA A CA 1
ATOM 627 C C . ALA A 1 81 ? 9.816 -7.205 -1.571 1.00 87.69 81 ALA A C 1
ATOM 629 O O . ALA A 1 81 ? 9.103 -7.268 -2.577 1.00 87.69 81 ALA A O 1
ATOM 630 N N . SER A 1 82 ? 10.106 -8.290 -0.846 1.00 90.88 82 SER A N 1
ATOM 631 C CA . SER A 1 82 ? 9.600 -9.635 -1.156 1.00 90.88 82 SER A CA 1
ATOM 632 C C . SER A 1 82 ? 8.105 -9.734 -0.870 1.00 90.88 82 SER A C 1
ATOM 634 O O . SER A 1 82 ? 7.348 -10.243 -1.697 1.00 90.88 82 SER A O 1
ATOM 636 N N . PHE A 1 83 ? 7.664 -9.185 0.267 1.00 91.38 83 PHE A N 1
ATOM 637 C CA . PHE A 1 83 ? 6.243 -9.062 0.592 1.00 91.38 83 PHE A CA 1
ATOM 638 C C . PHE A 1 83 ? 5.518 -8.206 -0.452 1.00 91.38 83 PHE A C 1
ATOM 640 O O . PHE A 1 83 ? 4.523 -8.648 -1.021 1.00 91.38 83 PHE A O 1
ATOM 647 N N . PHE A 1 84 ? 6.067 -7.033 -0.785 1.00 93.62 84 PHE A N 1
ATOM 648 C CA . PHE A 1 84 ? 5.528 -6.173 -1.837 1.00 93.62 84 PHE A CA 1
ATOM 649 C C . PHE A 1 84 ? 5.392 -6.905 -3.177 1.00 93.62 84 PHE A C 1
ATOM 651 O O . PHE A 1 84 ? 4.325 -6.868 -3.777 1.00 93.62 84 PHE A O 1
ATOM 658 N N . SER A 1 85 ? 6.435 -7.597 -3.640 1.00 93.69 85 SER A N 1
ATOM 659 C CA . SER A 1 85 ? 6.410 -8.278 -4.942 1.00 93.69 85 SER A CA 1
ATOM 660 C C . SER A 1 85 ? 5.355 -9.383 -4.994 1.00 93.69 85 SER A C 1
ATOM 662 O O . SER A 1 85 ? 4.669 -9.520 -6.009 1.00 93.69 85 SER A O 1
ATOM 664 N N . ARG A 1 86 ? 5.177 -10.132 -3.897 1.00 95.12 86 ARG A N 1
ATOM 665 C CA . ARG A 1 86 ? 4.124 -11.152 -3.774 1.00 95.12 86 ARG A CA 1
ATOM 666 C C . ARG A 1 86 ? 2.732 -10.530 -3.833 1.00 95.12 86 ARG A C 1
ATOM 668 O O . ARG A 1 86 ? 1.917 -10.965 -4.636 1.00 95.12 86 ARG A O 1
ATOM 675 N N . GLU A 1 87 ? 2.481 -9.496 -3.037 1.00 94.88 87 GLU A N 1
ATOM 676 C CA . GLU A 1 87 ? 1.186 -8.803 -2.988 1.00 94.88 87 GLU A CA 1
ATOM 677 C C . GLU A 1 87 ? 0.857 -8.087 -4.306 1.00 94.88 87 GLU A C 1
ATOM 679 O O . GLU A 1 87 ? -0.281 -8.113 -4.772 1.00 94.88 87 GLU A O 1
ATOM 684 N N . PHE A 1 88 ? 1.861 -7.487 -4.946 1.00 95.88 88 PHE A N 1
ATOM 685 C CA . PHE A 1 88 ? 1.725 -6.848 -6.251 1.00 95.88 88 PHE A CA 1
ATOM 686 C C . PHE A 1 88 ? 1.346 -7.870 -7.324 1.00 95.88 88 PHE A C 1
ATOM 688 O O . PHE A 1 88 ? 0.392 -7.657 -8.069 1.00 95.88 88 PHE A O 1
ATOM 695 N N . THR A 1 89 ? 2.051 -9.002 -7.367 1.00 95.94 89 THR A N 1
ATOM 696 C CA . THR A 1 89 ? 1.773 -10.068 -8.339 1.00 95.94 89 THR A CA 1
ATOM 697 C C . THR A 1 89 ? 0.409 -10.701 -8.084 1.00 95.94 89 THR A C 1
ATOM 699 O O . THR A 1 89 ? -0.355 -10.880 -9.026 1.00 95.94 89 THR A O 1
ATOM 702 N N . ALA A 1 90 ? 0.053 -10.958 -6.822 1.00 95.56 90 ALA A N 1
ATOM 703 C CA . ALA A 1 90 ? -1.264 -11.475 -6.451 1.00 95.56 90 ALA A CA 1
ATOM 704 C C . ALA A 1 90 ? -2.406 -10.540 -6.885 1.00 95.56 90 ALA A C 1
ATOM 706 O O . ALA A 1 90 ? -3.473 -11.011 -7.266 1.00 95.56 90 ALA A O 1
ATOM 707 N N . ARG A 1 91 ? -2.187 -9.218 -6.856 1.00 94.56 91 ARG A N 1
ATOM 708 C CA . ARG A 1 91 ? -3.192 -8.225 -7.259 1.00 94.56 91 ARG A CA 1
ATOM 709 C C . ARG A 1 91 ? -3.278 -8.014 -8.772 1.00 94.56 91 ARG A C 1
ATOM 711 O O . ARG A 1 91 ? -4.378 -7.835 -9.282 1.00 94.56 91 ARG A O 1
ATOM 718 N N . PHE A 1 92 ? -2.145 -7.952 -9.471 1.00 94.94 92 PHE A N 1
ATOM 719 C CA . PHE A 1 92 ? -2.094 -7.518 -10.876 1.00 94.94 92 PHE A CA 1
ATOM 720 C C . PHE A 1 92 ? -1.783 -8.639 -11.874 1.00 94.94 92 PHE A C 1
ATOM 722 O O . PHE A 1 92 ? -1.786 -8.391 -13.077 1.00 94.94 92 PHE A O 1
ATOM 729 N N . GLY A 1 93 ? -1.488 -9.851 -11.399 1.00 95.38 93 GLY A N 1
ATOM 730 C CA . GLY A 1 93 ? -1.152 -11.004 -12.241 1.00 95.38 93 GLY A CA 1
ATOM 731 C C . GLY A 1 93 ? 0.206 -10.902 -12.942 1.00 95.38 93 GLY A C 1
ATOM 732 O O . GLY A 1 93 ? 0.497 -11.696 -13.829 1.00 95.38 93 GLY A O 1
ATOM 733 N N . LEU A 1 94 ? 1.029 -9.916 -12.580 1.00 94.81 94 LEU A N 1
ATOM 734 C CA . LEU A 1 94 ? 2.349 -9.673 -13.156 1.00 94.81 94 LEU A CA 1
ATOM 735 C C . LEU A 1 94 ? 3.267 -9.029 -12.121 1.00 94.81 94 LEU A C 1
ATOM 737 O O . LEU A 1 94 ? 2.816 -8.326 -11.214 1.00 94.81 94 LEU A O 1
ATOM 741 N N . THR A 1 95 ? 4.565 -9.254 -12.263 1.00 94.50 95 THR A N 1
ATOM 742 C CA . THR A 1 95 ? 5.578 -8.734 -11.346 1.00 94.50 95 THR A CA 1
ATOM 743 C C . THR A 1 95 ? 5.781 -7.224 -11.526 1.00 94.50 95 THR A C 1
ATOM 745 O O . THR A 1 95 ? 5.595 -6.684 -12.622 1.00 94.50 95 THR A O 1
ATOM 748 N N . PRO A 1 96 ? 6.261 -6.505 -10.492 1.00 92.25 96 PRO A N 1
ATOM 749 C CA . PRO A 1 96 ? 6.592 -5.082 -10.620 1.00 92.25 96 PRO A CA 1
ATOM 750 C C . PRO A 1 96 ? 7.577 -4.781 -11.765 1.00 92.25 96 PRO A C 1
ATOM 752 O O . PRO A 1 96 ? 7.503 -3.730 -12.404 1.00 92.25 96 PRO A O 1
ATOM 755 N N . ARG A 1 97 ? 8.494 -5.720 -12.047 1.00 91.75 97 ARG A N 1
ATOM 756 C CA . ARG A 1 97 ? 9.456 -5.619 -13.151 1.00 91.75 97 ARG A CA 1
ATOM 757 C C . ARG A 1 97 ? 8.765 -5.724 -14.507 1.00 91.75 97 ARG A C 1
ATOM 759 O O . ARG A 1 97 ? 9.023 -4.895 -15.372 1.00 91.75 97 ARG A O 1
ATOM 766 N N . GLU A 1 98 ? 7.886 -6.705 -14.690 1.00 93.06 98 GLU A N 1
ATOM 767 C CA . GLU A 1 98 ? 7.112 -6.857 -15.928 1.00 93.06 98 GLU A CA 1
ATOM 768 C C . GLU A 1 98 ? 6.203 -5.656 -16.170 1.00 93.06 98 GLU A C 1
ATOM 770 O O . GLU A 1 98 ? 6.127 -5.181 -17.299 1.00 93.06 98 GLU A O 1
ATOM 775 N N . CYS A 1 99 ? 5.580 -5.116 -15.116 1.00 91.88 99 CYS A N 1
ATOM 776 C CA . CYS A 1 99 ? 4.770 -3.900 -15.200 1.00 91.88 99 CYS A CA 1
ATOM 777 C C . CYS A 1 99 ? 5.564 -2.756 -15.835 1.00 91.88 99 CYS A C 1
ATOM 779 O O . CYS A 1 99 ? 5.120 -2.133 -16.796 1.00 91.88 99 CYS A O 1
ATOM 781 N N . ARG A 1 100 ? 6.778 -2.532 -15.324 1.00 89.81 100 ARG A N 1
ATOM 782 C CA . ARG A 1 100 ? 7.687 -1.496 -15.813 1.00 89.81 100 ARG A CA 1
ATOM 783 C C . ARG A 1 100 ? 8.131 -1.747 -17.249 1.00 89.81 100 ARG A C 1
ATOM 785 O O . ARG A 1 100 ? 8.187 -0.818 -18.042 1.00 89.81 100 ARG A O 1
ATOM 792 N N . LEU A 1 101 ? 8.466 -2.991 -17.588 1.00 88.81 101 LEU A N 1
ATOM 793 C CA . LEU A 1 101 ? 8.882 -3.343 -18.947 1.00 88.81 101 LEU A CA 1
ATOM 794 C C . LEU A 1 101 ? 7.754 -3.124 -19.959 1.00 88.81 101 LEU A C 1
ATOM 796 O O . LEU A 1 101 ? 8.023 -2.646 -21.055 1.00 88.81 101 LEU A O 1
ATOM 800 N N . ARG A 1 102 ? 6.506 -3.439 -19.591 1.00 89.12 102 ARG A N 1
ATOM 801 C CA . ARG A 1 102 ? 5.331 -3.220 -20.446 1.00 89.12 102 ARG A CA 1
ATOM 802 C C . ARG A 1 102 ? 5.036 -1.743 -20.673 1.00 89.12 102 ARG A C 1
ATOM 804 O O . ARG A 1 102 ? 4.627 -1.400 -21.766 1.00 89.12 102 ARG A O 1
ATOM 811 N N . ALA A 1 103 ? 5.261 -0.893 -19.676 1.00 84.56 103 ALA A N 1
ATOM 812 C CA . ALA A 1 103 ? 5.022 0.544 -19.800 1.00 84.56 103 ALA A CA 1
ATOM 813 C C . ALA A 1 103 ? 6.100 1.298 -20.599 1.00 84.56 103 ALA A C 1
ATOM 815 O O . ALA A 1 103 ? 5.898 2.446 -20.972 1.00 84.56 103 ALA A O 1
ATOM 816 N N . ARG A 1 104 ? 7.263 0.672 -20.821 1.00 77.19 104 ARG A N 1
ATOM 817 C CA . ARG A 1 104 ? 8.363 1.217 -21.635 1.00 77.19 104 ARG A CA 1
ATOM 818 C C . ARG A 1 104 ? 8.261 0.848 -23.121 1.00 77.19 104 ARG A C 1
ATOM 820 O O . ARG A 1 104 ? 9.124 1.268 -23.886 1.00 77.19 104 ARG A O 1
ATOM 827 N N . ARG A 1 105 ? 7.300 -0.000 -23.490 1.00 64.44 105 ARG A N 1
ATOM 828 C CA . ARG A 1 105 ? 7.000 -0.366 -24.878 1.00 64.44 105 ARG A CA 1
ATOM 829 C C . ARG A 1 105 ? 5.911 0.546 -25.410 1.00 64.44 105 ARG A C 1
ATOM 831 O O . ARG A 1 105 ? 6.010 0.881 -26.604 1.00 64.44 105 ARG A O 1
#

Radius of gyration: 14.82 Å; chains: 1; bounding box: 35×26×42 Å

Organism: Pseudonocardia autotrophica (NCBI:txid2074)

Foldseek 3Di:
DDLVVVLLVCQQPAPPDLCVSCVVVVHDSVVVQVVQVVVVGGPVRVSLVSLLVQLLCLLLDDVSVPDDSCVSCVSRHNPDSVVSQVVNCVVPVDGSVVSNVVSVD

Sequence (105 aa):
MQVQEFVQDNLTRPGLDAGCIARELYISTRTLHRLFARHDMTVAGWIKARRLDACRRALSAPGGGDLPIHQVAAQHGFTNASFFSREFTARFGLTPRECRLRARR